Protein AF-W7U0A6-F1 (afdb_monomer)

Secondary structure (DSSP, 8-state):
--PPPPPPPPP--------TTS--------GGGHHHHTSSS-EEEEE-TTTSEEEEEE-TTS-EEEEEE-EEEEEE-TTT--EEEEEE-GGGGTT-S-HHHHHHHHHHHHHHHHHHHS-TTTS-SEEEE---PPP-

Solvent-accessible surface area (backbone atoms only — not comparable to full-atom values): 8881 Å² total; per-residue (Å²): 143,82,85,79,83,85,81,82,79,80,85,83,77,81,87,77,92,70,70,95,85,60,79,83,81,76,83,77,73,59,77,78,52,61,65,57,74,76,43,98,63,49,50,32,39,39,38,60,82,47,36,72,40,66,49,79,45,77,45,94,89,69,49,79,44,75,45,72,43,69,15,33,37,40,37,37,29,78,87,82,69,49,72,49,77,48,77,41,59,51,73,79,56,62,96,59,74,64,58,77,60,47,39,56,54,50,50,53,51,52,52,51,52,52,48,71,73,46,58,80,91,73,41,60,82,41,79,44,70,61,74,79,72,76,88,128

pLDDT: mean 71.98, std 20.9, range [30.91, 93.5]

Structure (mmCIF, N/CA/C/O backbone):
data_AF-W7U0A6-F1
#
_entry.id   AF-W7U0A6-F1
#
loop_
_atom_site.group_PDB
_atom_site.id
_atom_site.type_symbol
_atom_site.label_atom_id
_atom_site.label_alt_id
_atom_site.label_comp_id
_atom_site.label_asym_id
_atom_site.label_entity_id
_atom_site.label_seq_id
_atom_site.pdbx_PDB_ins_code
_atom_site.Cartn_x
_atom_site.Cartn_y
_atom_site.Cartn_z
_atom_site.occupancy
_atom_site.B_iso_or_equiv
_atom_site.auth_seq_id
_atom_site.auth_comp_id
_atom_site.auth_asym_id
_atom_site.auth_atom_id
_atom_site.pdbx_PDB_model_num
ATOM 1 N N . MET A 1 1 ? -3.808 56.056 15.977 1.00 44.00 1 MET A N 1
ATOM 2 C CA . MET A 1 1 ? -4.426 54.734 15.741 1.00 44.00 1 MET A CA 1
ATOM 3 C C . MET A 1 1 ? -3.952 54.213 14.394 1.00 44.00 1 MET A C 1
ATOM 5 O O . MET A 1 1 ? -4.466 54.650 13.380 1.00 44.00 1 MET A O 1
ATOM 9 N N . THR A 1 2 ? -2.962 53.324 14.380 1.00 41.03 2 THR A N 1
ATOM 10 C CA . THR A 1 2 ? -2.555 52.550 13.192 1.00 41.03 2 THR A CA 1
ATOM 11 C C . THR A 1 2 ? -2.035 51.212 13.706 1.00 41.03 2 THR A C 1
ATOM 13 O O . THR A 1 2 ? -0.952 51.142 14.284 1.00 41.03 2 THR A O 1
ATOM 16 N N . ALA A 1 3 ? -2.873 50.179 13.615 1.00 41.34 3 ALA A N 1
ATOM 17 C CA . ALA A 1 3 ? -2.577 48.841 14.112 1.00 41.34 3 ALA A CA 1
ATOM 18 C C . ALA A 1 3 ? -1.566 48.132 13.194 1.00 41.34 3 ALA A C 1
ATOM 20 O O . ALA A 1 3 ? -1.697 48.143 11.972 1.00 41.34 3 ALA A O 1
ATOM 21 N N . LYS A 1 4 ? -0.552 47.532 13.819 1.00 41.88 4 LYS A N 1
ATOM 22 C CA . LYS A 1 4 ? 0.481 46.683 13.216 1.00 41.88 4 LYS A CA 1
ATOM 23 C C . LYS A 1 4 ? -0.150 45.364 12.718 1.00 41.88 4 LYS A C 1
ATOM 25 O O . LYS A 1 4 ? -1.017 44.841 13.419 1.00 41.88 4 LYS A O 1
ATOM 30 N N . PRO A 1 5 ? 0.257 44.806 11.561 1.00 43.72 5 PRO A N 1
ATOM 31 C CA . PRO A 1 5 ? -0.301 43.548 11.063 1.00 43.72 5 PRO A CA 1
ATOM 32 C C . PRO A 1 5 ? 0.104 42.356 11.957 1.00 43.72 5 PRO A C 1
ATOM 34 O O . PRO A 1 5 ? 1.220 42.355 12.489 1.00 43.72 5 PRO A O 1
ATOM 37 N N . PRO A 1 6 ? -0.771 41.348 12.141 1.00 44.66 6 PRO A N 1
ATOM 38 C CA . PRO A 1 6 ? -0.487 40.201 12.993 1.00 44.66 6 PRO A CA 1
ATOM 39 C C . PRO A 1 6 ? 0.496 39.234 12.323 1.00 44.66 6 PRO A C 1
ATOM 41 O O . PRO A 1 6 ? 0.267 38.720 11.230 1.00 44.66 6 PRO A O 1
ATOM 44 N N . THR A 1 7 ? 1.595 38.979 13.027 1.00 44.09 7 THR A N 1
ATOM 45 C CA . THR A 1 7 ? 2.573 37.924 12.760 1.00 44.09 7 THR A CA 1
ATOM 46 C C . THR A 1 7 ? 1.888 36.553 12.824 1.00 44.09 7 THR A C 1
ATOM 48 O O . THR A 1 7 ? 1.377 36.172 13.876 1.00 44.09 7 THR A O 1
ATOM 51 N N . LEU A 1 8 ? 1.870 35.807 11.716 1.00 43.41 8 LEU A N 1
ATOM 52 C CA . LEU A 1 8 ? 1.395 34.420 11.690 1.00 43.41 8 LEU A CA 1
ATOM 53 C C . LEU A 1 8 ? 2.390 33.513 12.431 1.00 43.41 8 LEU A C 1
ATOM 55 O O . LEU A 1 8 ? 3.590 33.524 12.158 1.00 43.41 8 LEU A O 1
ATOM 59 N N . LEU A 1 9 ? 1.864 32.770 13.406 1.00 38.44 9 LEU A N 1
ATOM 60 C CA . LEU A 1 9 ? 2.586 31.873 14.306 1.00 38.44 9 LEU A CA 1
ATOM 61 C C . LEU A 1 9 ? 3.153 30.654 13.563 1.00 38.44 9 LEU A C 1
ATOM 63 O O . LEU A 1 9 ? 2.506 30.069 12.697 1.00 38.44 9 LEU A O 1
ATOM 67 N N . ALA A 1 10 ? 4.381 30.295 13.936 1.00 35.44 10 ALA A N 1
ATOM 68 C CA . ALA A 1 10 ? 5.185 29.228 13.362 1.00 35.44 10 ALA A CA 1
ATOM 69 C C . ALA A 1 10 ? 4.523 27.842 13.473 1.00 35.44 10 ALA A C 1
ATOM 71 O O . ALA A 1 10 ? 3.973 27.480 14.512 1.00 35.44 10 ALA A O 1
ATOM 72 N N . ALA A 1 11 ? 4.645 27.050 12.405 1.00 34.66 11 ALA A N 1
ATOM 73 C CA . ALA A 1 11 ? 4.319 25.632 12.400 1.00 34.66 11 ALA A CA 1
ATOM 74 C C . ALA A 1 11 ? 5.236 24.883 13.382 1.00 34.66 11 ALA A C 1
ATOM 76 O O . ALA A 1 11 ? 6.457 24.875 13.228 1.00 34.66 11 ALA A O 1
ATOM 77 N N . THR A 1 12 ? 4.656 24.254 14.398 1.00 36.50 12 THR A N 1
ATOM 78 C CA . THR A 1 12 ? 5.374 23.401 15.346 1.00 36.50 12 THR A CA 1
ATOM 79 C C . THR A 1 12 ? 5.584 22.016 14.733 1.00 36.50 12 THR A C 1
ATOM 81 O O . THR A 1 12 ? 4.717 21.148 14.788 1.00 36.50 12 THR A O 1
ATOM 84 N N . SER A 1 13 ? 6.751 21.792 14.129 1.00 35.16 13 SER A N 1
ATOM 85 C CA . SER A 1 13 ? 7.220 20.455 13.752 1.00 35.16 13 SER A CA 1
ATOM 86 C C . SER A 1 13 ? 7.837 19.761 14.971 1.00 35.16 13 SER A C 1
ATOM 88 O O . SER A 1 13 ? 8.828 20.246 15.518 1.00 35.16 13 SER A O 1
ATOM 90 N N . LEU A 1 14 ? 7.282 18.623 15.396 1.00 33.47 14 LEU A N 1
ATOM 91 C CA . LEU A 1 14 ? 7.941 17.736 16.364 1.00 33.47 14 LEU A CA 1
ATOM 92 C C . LEU A 1 14 ? 9.140 17.041 15.685 1.00 33.47 14 LEU A C 1
ATOM 94 O O . LEU A 1 14 ? 8.978 16.536 14.572 1.00 33.47 14 LEU A O 1
ATOM 98 N N . PRO A 1 15 ? 10.335 16.991 16.306 1.00 34.62 15 PRO A N 1
ATOM 99 C CA . PRO A 1 15 ? 11.504 16.398 15.674 1.00 34.62 15 PRO A CA 1
ATOM 100 C C . PRO A 1 15 ? 11.472 14.874 15.830 1.00 34.62 15 PRO A C 1
ATOM 102 O O . PRO A 1 15 ? 11.690 14.337 16.915 1.00 34.62 15 PRO A O 1
ATOM 105 N N . PHE A 1 16 ? 11.218 14.166 14.732 1.00 38.84 16 PHE A N 1
ATOM 106 C CA . PHE A 1 16 ? 11.475 12.732 14.633 1.00 38.84 16 PHE A CA 1
ATOM 107 C C . PHE A 1 16 ? 12.936 12.554 14.198 1.00 38.84 16 PHE A C 1
ATOM 109 O O . PHE A 1 16 ? 13.313 12.940 13.091 1.00 38.84 16 PHE A O 1
ATOM 116 N N . PHE A 1 17 ? 13.786 12.040 15.087 1.00 36.44 17 PHE A N 1
ATOM 117 C CA . PHE A 1 17 ? 15.202 11.810 14.793 1.00 36.44 17 PHE A CA 1
ATOM 118 C C . PHE A 1 17 ? 15.328 10.555 13.913 1.00 36.44 17 PHE A C 1
ATOM 120 O O . PHE A 1 17 ? 15.242 9.431 14.403 1.00 36.44 17 PHE A O 1
ATOM 127 N N . LEU A 1 18 ? 15.500 10.744 12.603 1.00 39.78 18 LEU A N 1
ATOM 128 C CA . LEU A 1 18 ? 15.874 9.689 11.655 1.00 39.78 18 LEU A CA 1
ATOM 129 C C . LEU A 1 18 ? 17.339 9.868 11.215 1.00 39.78 18 LEU A C 1
ATOM 131 O O . LEU A 1 18 ? 17.842 10.993 11.202 1.00 39.78 18 LEU A O 1
ATOM 135 N N . PRO A 1 19 ? 18.042 8.772 10.873 1.00 39.25 19 PRO A N 1
ATOM 136 C CA . PRO A 1 19 ? 19.453 8.801 10.502 1.00 39.25 19 PRO A CA 1
ATOM 137 C C . PRO A 1 19 ? 19.718 9.623 9.221 1.00 39.25 19 PRO A C 1
ATOM 139 O O . PRO A 1 19 ? 18.858 9.703 8.341 1.00 39.25 19 PRO A O 1
ATOM 142 N N . PRO A 1 20 ? 20.935 10.186 9.074 1.00 41.66 20 PRO A N 1
ATOM 143 C CA . PRO A 1 20 ? 21.262 11.275 8.140 1.00 41.66 20 PRO A CA 1
ATOM 144 C C . PRO A 1 20 ? 21.296 10.909 6.641 1.00 41.66 20 PRO A C 1
ATOM 146 O O . PRO A 1 20 ? 21.755 11.707 5.830 1.00 41.66 20 PRO A O 1
ATOM 149 N N . SER A 1 21 ? 20.822 9.727 6.242 1.00 44.91 21 SER A N 1
ATOM 150 C CA . SER A 1 21 ? 20.793 9.285 4.838 1.00 44.91 21 SER A CA 1
ATOM 151 C C . SER A 1 21 ? 19.416 9.375 4.172 1.00 44.91 21 SER A C 1
ATOM 153 O O . SER A 1 21 ? 19.310 9.129 2.969 1.00 44.91 21 SER A O 1
ATOM 155 N N . PHE A 1 22 ? 18.366 9.740 4.914 1.00 39.53 22 PHE A N 1
ATOM 156 C CA . PHE A 1 22 ? 17.030 9.959 4.362 1.00 39.53 22 PHE A CA 1
ATOM 157 C C . PHE A 1 22 ? 16.760 11.461 4.181 1.00 39.53 22 PHE A C 1
ATOM 159 O O . PHE A 1 22 ? 16.926 12.216 5.139 1.00 39.53 22 PHE A O 1
ATOM 166 N N . PRO A 1 23 ? 16.321 11.926 2.993 1.00 39.72 23 PRO A N 1
ATOM 167 C CA . PRO A 1 23 ? 15.766 13.271 2.883 1.00 39.72 23 PRO A CA 1
ATOM 168 C C . PRO A 1 23 ? 14.571 13.389 3.846 1.00 39.72 23 PRO A C 1
ATOM 170 O O . PRO A 1 23 ? 13.820 12.416 3.980 1.00 39.72 23 PRO A O 1
ATOM 173 N N . PRO A 1 24 ? 14.385 14.532 4.533 1.00 39.97 24 PRO A N 1
ATOM 174 C CA . PRO A 1 24 ? 13.281 14.691 5.467 1.00 39.97 24 PRO A CA 1
ATOM 175 C C . PRO A 1 24 ? 11.961 14.511 4.713 1.00 39.97 24 PRO A C 1
ATOM 177 O O . PRO A 1 24 ? 11.632 15.281 3.811 1.00 39.97 24 PRO A O 1
ATOM 180 N N . LEU A 1 25 ? 11.211 13.466 5.068 1.00 40.56 25 LEU A N 1
ATOM 181 C CA . LEU A 1 25 ? 9.827 13.309 4.640 1.00 40.56 25 LEU A CA 1
ATOM 182 C C . LEU A 1 25 ? 9.000 14.321 5.438 1.00 40.56 25 LEU A C 1
ATOM 184 O O . LEU A 1 25 ? 8.511 14.030 6.528 1.00 40.56 25 LEU A O 1
ATOM 188 N N . THR A 1 26 ? 8.902 15.550 4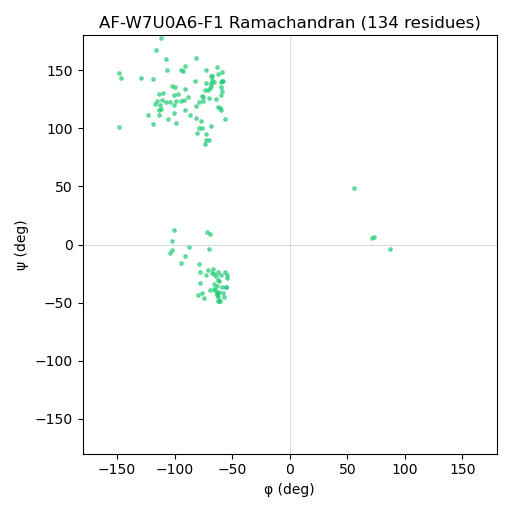.932 1.00 44.06 26 THR A N 1
ATOM 189 C CA . THR A 1 26 ? 8.005 16.555 5.501 1.00 44.06 26 THR A CA 1
ATOM 190 C C . THR A 1 26 ? 6.575 16.161 5.147 1.00 44.06 26 THR A C 1
ATOM 192 O O . THR A 1 26 ? 6.086 16.466 4.061 1.00 44.06 26 THR A O 1
ATOM 195 N N . P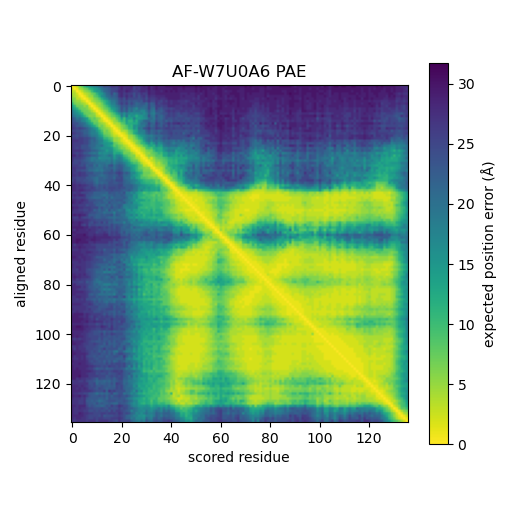HE A 1 27 ? 5.897 15.464 6.058 1.00 46.88 27 PHE A N 1
ATOM 196 C CA . PHE A 1 27 ? 4.465 15.204 5.945 1.00 46.88 27 PHE A CA 1
ATOM 197 C C . PHE A 1 27 ? 3.705 16.517 6.176 1.00 46.88 27 PHE A C 1
ATOM 199 O O . PHE A 1 27 ? 3.387 16.887 7.304 1.00 46.88 27 PHE A O 1
ATOM 206 N N . SER A 1 28 ? 3.458 17.270 5.102 1.00 47.59 28 SER A N 1
ATOM 207 C CA . SER A 1 28 ? 2.551 18.415 5.141 1.00 47.59 28 SER A CA 1
ATOM 208 C C . SER A 1 28 ? 1.120 17.890 5.088 1.00 47.59 28 SER A C 1
ATOM 210 O O . SER A 1 28 ? 0.621 17.512 4.030 1.00 47.59 28 SER A O 1
ATOM 212 N N . PHE A 1 29 ? 0.460 17.825 6.243 1.00 52.59 29 PHE A N 1
ATOM 213 C CA . PHE A 1 29 ? -0.970 17.551 6.274 1.00 52.59 29 PHE A CA 1
ATOM 214 C C . PHE A 1 29 ? -1.725 18.820 5.850 1.00 52.59 29 PHE A C 1
ATOM 216 O O . PHE A 1 29 ? -1.496 19.880 6.441 1.00 52.59 29 PHE A O 1
ATOM 223 N N . PRO A 1 30 ? -2.627 18.759 4.853 1.00 55.12 30 PRO A N 1
ATOM 224 C CA . PRO A 1 30 ? -3.445 19.911 4.504 1.00 55.12 30 PRO A CA 1
ATOM 225 C C . PRO A 1 30 ? -4.280 20.370 5.717 1.00 55.12 30 PRO A C 1
ATOM 227 O O . PRO A 1 30 ? -4.696 19.529 6.520 1.00 55.12 30 PRO A O 1
ATOM 230 N N . PRO A 1 31 ? -4.579 21.679 5.855 1.00 56.34 31 PRO A N 1
ATOM 231 C CA . PRO A 1 31 ? -5.254 22.248 7.029 1.00 56.34 31 PRO A CA 1
ATOM 232 C C . PRO A 1 31 ? -6.592 21.567 7.366 1.00 56.34 31 PRO A C 1
ATOM 234 O O . PRO A 1 31 ? -6.980 21.503 8.529 1.00 56.34 31 PRO A O 1
ATOM 237 N N . PHE A 1 32 ? -7.265 20.979 6.369 1.00 53.88 32 PHE A N 1
ATOM 238 C CA . PHE A 1 32 ? -8.509 20.227 6.548 1.00 53.88 32 PHE A CA 1
ATOM 239 C C . PHE A 1 32 ? -8.345 18.938 7.378 1.00 53.88 32 PHE A C 1
ATOM 241 O O . PHE A 1 32 ? -9.288 18.507 8.035 1.00 53.88 32 PHE A O 1
ATOM 248 N N . ILE A 1 33 ? -7.149 18.340 7.414 1.00 55.97 33 ILE A N 1
ATOM 249 C CA . ILE A 1 33 ? -6.873 17.102 8.163 1.00 55.97 33 ILE A CA 1
ATOM 250 C C . ILE A 1 33 ? -6.702 17.360 9.667 1.00 55.97 33 ILE A C 1
ATOM 252 O O . ILE A 1 33 ? -6.990 16.477 10.474 1.00 55.97 33 ILE A O 1
ATOM 256 N N . PHE A 1 34 ? -6.340 18.578 10.082 1.00 57.75 34 PHE A N 1
ATOM 257 C CA . PHE A 1 34 ? -6.200 18.908 11.507 1.00 57.75 34 PHE A CA 1
ATOM 258 C C . PHE A 1 34 ? -7.511 18.769 12.287 1.00 57.75 34 PHE A C 1
ATOM 260 O O . PHE A 1 34 ? -7.485 18.394 13.456 1.00 57.75 34 PHE A O 1
ATOM 267 N N . HIS A 1 35 ? -8.657 18.993 11.638 1.00 52.81 35 HIS A N 1
ATOM 268 C CA . HIS A 1 35 ? -9.964 18.762 12.255 1.00 52.81 35 HIS A CA 1
ATOM 269 C C . HIS A 1 35 ? -10.213 17.271 12.552 1.00 52.81 35 HIS A C 1
ATOM 271 O O . HIS A 1 35 ? -10.812 16.923 13.566 1.00 52.81 35 HIS A O 1
ATOM 277 N N . PHE A 1 36 ? -9.691 16.383 11.704 1.00 49.53 36 PHE A N 1
ATOM 278 C CA . PHE A 1 36 ? -9.852 14.935 11.823 1.00 49.53 36 PHE A CA 1
ATOM 279 C C . PHE A 1 36 ? -8.942 14.312 12.891 1.00 49.53 36 PHE A C 1
ATOM 281 O O . PHE A 1 36 ? -9.368 13.383 13.580 1.00 49.53 36 PHE A O 1
ATOM 288 N N . LEU A 1 37 ? -7.742 14.869 13.095 1.00 56.47 37 LEU A N 1
ATOM 289 C CA . LEU A 1 37 ? -6.804 14.450 14.150 1.00 56.47 37 LEU A CA 1
ATOM 290 C C . LEU A 1 37 ? -7.360 14.642 15.574 1.00 56.47 37 LEU A C 1
ATOM 292 O O . LEU A 1 37 ? -6.919 13.959 16.493 1.00 56.47 37 LEU A O 1
ATOM 296 N N . GLY A 1 38 ? -8.322 15.554 15.762 1.00 52.44 38 GLY A N 1
ATOM 297 C CA . GLY A 1 38 ? -8.976 15.815 17.052 1.00 52.44 38 GLY A CA 1
ATOM 298 C C . GLY A 1 38 ? -10.195 14.935 17.354 1.00 52.44 38 GLY A C 1
ATOM 299 O O . GLY A 1 38 ? -10.790 15.069 18.421 1.00 52.44 38 GLY A O 1
ATOM 300 N N . SER A 1 39 ? -10.597 14.054 16.432 1.00 56.94 39 SER A N 1
ATOM 301 C CA . SER A 1 39 ? -11.758 13.173 16.605 1.00 56.94 39 SER A CA 1
ATOM 302 C C . SER A 1 39 ? -11.356 11.796 17.156 1.00 56.94 39 SER A C 1
ATOM 304 O O . SER A 1 39 ? -10.279 11.287 16.865 1.00 56.94 39 SER A O 1
ATOM 306 N N . ASN A 1 40 ? -12.238 11.134 17.917 1.00 59.53 40 ASN A N 1
ATOM 307 C CA . ASN A 1 40 ? -12.015 9.773 18.447 1.00 59.53 40 ASN A CA 1
ATOM 308 C C . ASN A 1 40 ? -12.025 8.662 17.371 1.00 59.53 40 ASN A C 1
ATOM 310 O O . ASN A 1 40 ? -12.053 7.474 17.708 1.00 59.53 40 ASN A O 1
ATOM 314 N N . GLN A 1 41 ? -12.047 9.012 16.084 1.00 63.62 41 GLN A N 1
ATOM 315 C CA . GLN A 1 41 ? -12.097 8.051 14.987 1.00 63.62 41 GLN A CA 1
ATOM 316 C C . GLN A 1 41 ? -10.692 7.512 14.682 1.00 63.62 41 GLN A C 1
ATOM 318 O O . GLN A 1 41 ? -9.706 8.242 14.733 1.00 63.62 41 GLN A O 1
ATOM 323 N N . ILE A 1 42 ? -10.585 6.214 14.380 1.00 64.31 42 ILE A N 1
ATOM 324 C CA . ILE A 1 42 ? -9.328 5.619 13.908 1.00 64.31 42 ILE A CA 1
ATOM 325 C C . ILE A 1 42 ? -9.175 6.007 12.437 1.00 64.31 42 ILE A C 1
ATOM 327 O O . ILE A 1 42 ? -9.893 5.487 11.582 1.00 64.31 42 ILE A O 1
ATOM 331 N N . ILE A 1 43 ? -8.268 6.943 12.161 1.00 78.06 43 ILE A N 1
ATOM 332 C CA . ILE A 1 43 ? -7.953 7.411 10.810 1.00 78.06 43 ILE A CA 1
ATOM 333 C C . ILE A 1 43 ? -6.553 6.937 10.473 1.00 78.06 43 ILE A C 1
ATOM 335 O O . ILE A 1 43 ? -5.618 7.216 11.217 1.00 78.06 43 ILE A O 1
ATOM 339 N N . TRP A 1 44 ? -6.396 6.217 9.370 1.00 86.25 44 TRP A N 1
ATOM 340 C CA . TRP A 1 44 ? -5.075 5.822 8.889 1.00 86.25 44 TRP A CA 1
ATOM 341 C C . TRP A 1 44 ? -4.621 6.733 7.767 1.00 86.25 44 TRP A C 1
ATOM 343 O O . TRP A 1 44 ? -5.386 7.008 6.844 1.00 86.25 44 TRP A O 1
ATOM 353 N N . PHE A 1 45 ? -3.364 7.153 7.825 1.00 86.19 45 PHE A N 1
ATOM 354 C CA . PHE A 1 45 ? -2.714 7.867 6.738 1.00 86.19 45 PHE A CA 1
ATOM 355 C C . PHE A 1 45 ? -1.957 6.897 5.862 1.00 86.19 45 PHE A C 1
ATOM 357 O O . PHE A 1 45 ? -1.081 6.193 6.350 1.00 86.19 45 PHE A O 1
ATOM 364 N N . VAL A 1 46 ? -2.280 6.889 4.576 1.00 88.81 46 VAL A N 1
ATOM 365 C CA . VAL A 1 46 ? -1.562 6.117 3.566 1.00 88.81 46 VAL A CA 1
ATOM 366 C C . VAL A 1 46 ? -0.762 7.083 2.704 1.00 88.81 46 VAL A C 1
ATOM 368 O O . VAL A 1 46 ? -1.334 7.992 2.098 1.00 88.81 46 VAL A O 1
ATOM 371 N N . ASP A 1 47 ? 0.549 6.876 2.646 1.00 87.94 47 ASP A N 1
ATOM 372 C CA . ASP A 1 47 ? 1.452 7.567 1.729 1.00 87.94 47 ASP A CA 1
ATOM 373 C C . ASP A 1 47 ? 1.993 6.578 0.686 1.00 87.94 47 ASP A C 1
ATOM 375 O O . ASP A 1 47 ? 2.673 5.595 1.007 1.00 87.94 47 ASP A O 1
ATOM 379 N N . ASP A 1 48 ? 1.648 6.841 -0.576 1.00 87.69 48 ASP A N 1
ATOM 380 C CA . ASP A 1 48 ? 2.019 6.053 -1.748 1.00 87.69 48 ASP A CA 1
ATOM 381 C C . ASP A 1 48 ? 3.162 6.680 -2.568 1.00 87.69 48 ASP A C 1
ATOM 383 O O . ASP A 1 48 ? 3.585 6.112 -3.579 1.00 87.69 48 ASP A O 1
ATOM 387 N N . THR A 1 49 ? 3.728 7.803 -2.108 1.00 87.25 49 THR A N 1
ATOM 388 C CA . THR A 1 49 ? 4.781 8.560 -2.812 1.00 87.25 49 THR A CA 1
ATOM 389 C C . THR A 1 49 ? 5.997 7.696 -3.153 1.00 87.25 49 THR A C 1
ATOM 391 O O . THR A 1 49 ? 6.606 7.831 -4.214 1.00 87.25 49 THR A O 1
ATOM 394 N N . ASN A 1 50 ? 6.353 6.772 -2.261 1.00 88.69 50 ASN A N 1
ATOM 395 C CA . ASN A 1 50 ? 7.554 5.944 -2.371 1.00 88.69 50 ASN A CA 1
ATOM 396 C C . ASN A 1 50 ? 7.284 4.523 -2.889 1.00 88.69 50 ASN A C 1
ATOM 398 O O . ASN A 1 50 ? 8.172 3.670 -2.815 1.00 88.69 50 ASN A O 1
ATOM 402 N N . VAL A 1 51 ? 6.091 4.254 -3.423 1.00 89.81 51 VAL A N 1
ATOM 403 C CA . VAL A 1 51 ? 5.698 2.910 -3.877 1.00 89.81 51 VAL A CA 1
ATOM 404 C C . VAL A 1 51 ? 6.383 2.539 -5.182 1.00 89.81 51 VAL A C 1
ATOM 406 O O . VAL A 1 51 ? 6.933 1.446 -5.299 1.00 89.81 51 VAL A O 1
ATOM 409 N N . TYR A 1 52 ? 6.400 3.452 -6.151 1.00 89.81 52 TYR A N 1
ATOM 410 C CA . TYR A 1 52 ? 7.069 3.243 -7.430 1.00 89.81 52 TYR A CA 1
ATOM 411 C C . TYR A 1 52 ? 8.164 4.282 -7.632 1.00 89.81 52 TYR A C 1
ATOM 413 O O . TYR A 1 52 ? 7.904 5.442 -7.946 1.00 89.81 52 TYR A O 1
ATOM 421 N N . ARG A 1 53 ? 9.410 3.843 -7.448 1.00 87.00 53 ARG A N 1
ATOM 422 C CA . ARG A 1 53 ? 10.609 4.669 -7.597 1.00 87.00 53 ARG A CA 1
ATOM 423 C C . ARG A 1 53 ? 11.488 4.095 -8.697 1.00 87.00 53 ARG A C 1
ATOM 425 O O . ARG A 1 53 ? 11.625 2.879 -8.827 1.00 87.00 53 ARG A O 1
ATOM 432 N N . VAL A 1 54 ? 12.106 4.981 -9.469 1.00 87.06 54 VAL A N 1
ATOM 433 C CA . VAL A 1 54 ? 13.014 4.616 -10.559 1.00 87.06 54 VAL A CA 1
ATOM 434 C C . VAL A 1 54 ? 14.328 5.367 -10.429 1.00 87.06 54 VAL A C 1
ATOM 436 O O . VAL A 1 54 ? 14.347 6.540 -10.060 1.00 87.06 54 VAL A O 1
ATOM 439 N N . THR A 1 55 ? 15.430 4.709 -10.768 1.00 85.62 55 THR A N 1
ATOM 440 C CA . THR A 1 55 ? 16.697 5.374 -11.056 1.00 85.62 55 THR A CA 1
ATOM 441 C C . THR A 1 55 ? 16.772 5.667 -12.546 1.00 85.62 55 THR A C 1
ATOM 443 O O . THR A 1 55 ? 16.452 4.818 -13.381 1.00 85.62 55 THR A O 1
ATOM 446 N N . ILE A 1 56 ? 17.169 6.890 -12.888 1.00 86.94 56 ILE A N 1
ATOM 447 C CA . ILE A 1 56 ? 17.319 7.333 -14.273 1.00 86.94 56 ILE A CA 1
ATOM 448 C C . ILE A 1 56 ? 18.804 7.267 -14.619 1.00 86.94 56 ILE A C 1
ATOM 450 O O . ILE A 1 56 ? 19.620 7.943 -13.999 1.00 86.94 56 ILE A O 1
ATOM 454 N N . HIS A 1 57 ? 19.150 6.468 -15.622 1.00 81.12 57 HIS A N 1
ATOM 455 C CA . HIS A 1 57 ? 20.499 6.369 -16.161 1.00 81.12 57 HIS A CA 1
ATOM 456 C C . HIS A 1 57 ? 20.525 6.934 -17.581 1.00 81.12 57 HIS A C 1
ATOM 458 O O . HIS A 1 57 ? 19.823 6.441 -18.470 1.00 81.12 57 HIS A O 1
ATOM 464 N N . LYS A 1 58 ? 21.347 7.969 -17.793 1.00 81.81 58 LYS A N 1
ATOM 465 C CA . LYS A 1 58 ? 21.627 8.503 -19.129 1.00 81.81 58 LYS A CA 1
ATOM 466 C C . LYS A 1 58 ? 22.635 7.596 -19.824 1.00 81.81 58 LYS A C 1
ATOM 468 O O . LYS A 1 58 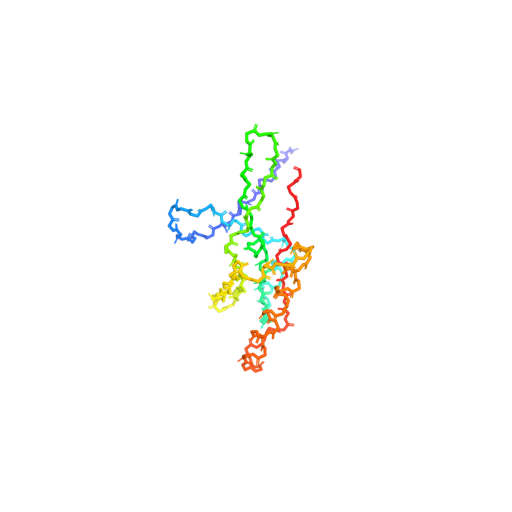? 23.719 7.361 -19.298 1.00 81.81 58 LYS A O 1
ATOM 473 N N . THR A 1 59 ? 22.259 7.072 -20.981 1.00 77.25 59 THR A N 1
ATOM 474 C CA . THR A 1 59 ? 23.167 6.312 -21.848 1.00 77.25 59 THR A CA 1
ATOM 475 C C . THR A 1 59 ? 24.030 7.263 -22.676 1.00 77.25 59 THR A C 1
ATOM 477 O O . THR A 1 59 ? 23.682 8.431 -22.851 1.00 77.25 59 THR A O 1
ATOM 480 N N . PHE A 1 60 ? 25.154 6.760 -23.191 1.00 75.12 60 PHE A N 1
ATOM 481 C CA . PHE A 1 60 ? 26.068 7.532 -24.038 1.00 75.12 60 PHE A CA 1
ATOM 482 C C . PHE A 1 60 ? 25.399 8.018 -25.340 1.00 75.12 60 PHE A C 1
ATOM 484 O O . PHE A 1 60 ? 25.673 9.120 -25.796 1.00 75.12 60 PHE A O 1
ATOM 491 N N . GLU A 1 61 ? 24.437 7.252 -25.863 1.00 82.31 61 GLU A N 1
ATOM 492 C CA . GLU A 1 61 ? 23.597 7.597 -27.023 1.00 82.31 61 GLU A CA 1
ATOM 493 C C . GLU A 1 61 ? 22.574 8.723 -26.757 1.00 82.31 61 GLU A C 1
ATOM 495 O O . GLU A 1 61 ? 21.817 9.099 -27.647 1.00 82.31 61 GLU A O 1
ATOM 500 N N . GLY A 1 62 ? 22.48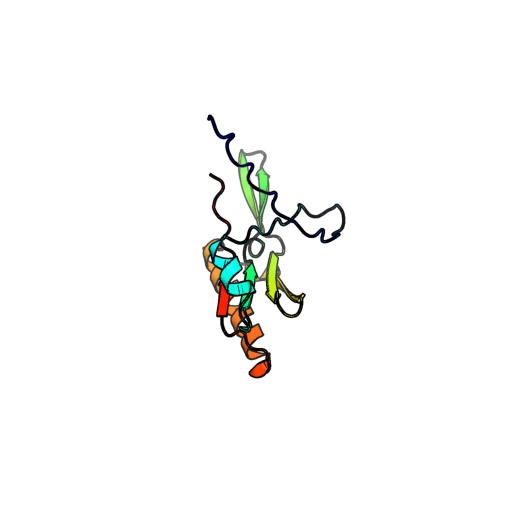2 9.227 -25.522 1.00 82.50 62 GLY A N 1
ATOM 501 C CA . GLY A 1 62 ? 21.510 10.250 -25.125 1.00 82.50 62 GLY A CA 1
ATOM 502 C C . GLY A 1 62 ? 20.147 9.709 -24.678 1.00 82.50 62 GLY A C 1
ATOM 503 O O . GLY A 1 62 ? 19.319 10.476 -24.186 1.00 82.50 62 GLY A O 1
ATOM 504 N N . ASN A 1 63 ? 19.910 8.395 -24.754 1.00 81.62 63 ASN A N 1
ATOM 505 C CA . ASN A 1 63 ? 18.670 7.791 -24.264 1.00 81.62 63 ASN A CA 1
ATOM 506 C C . ASN A 1 63 ? 18.627 7.764 -22.727 1.00 81.62 63 ASN A C 1
ATOM 508 O O . ASN A 1 63 ? 19.615 7.425 -22.065 1.00 81.62 63 ASN A O 1
ATOM 512 N N . LEU A 1 64 ? 17.459 8.069 -22.158 1.00 81.19 64 LEU A N 1
ATOM 513 C CA . LEU A 1 64 ? 17.177 7.938 -20.729 1.00 81.19 64 LEU A CA 1
ATOM 514 C C . LEU A 1 64 ? 16.608 6.544 -20.457 1.00 81.19 64 LEU A C 1
ATOM 516 O O . LEU A 1 64 ? 15.516 6.216 -20.913 1.00 81.19 64 LEU A O 1
ATOM 520 N N . THR A 1 65 ? 17.330 5.728 -19.696 1.00 82.81 65 THR A N 1
ATOM 521 C CA . THR A 1 65 ? 16.844 4.417 -19.248 1.00 82.81 65 THR A CA 1
ATOM 522 C C . THR A 1 65 ? 16.407 4.504 -17.794 1.00 82.81 65 THR A C 1
ATOM 524 O O . THR A 1 65 ? 17.084 5.121 -16.973 1.00 82.81 65 THR A O 1
ATOM 527 N N . THR A 1 66 ? 15.266 3.907 -17.461 1.00 84.44 66 THR A N 1
ATOM 528 C CA . THR A 1 66 ? 14.744 3.874 -16.092 1.00 84.44 66 THR A CA 1
ATOM 529 C C . THR A 1 66 ? 14.841 2.459 -15.539 1.00 84.44 66 THR A C 1
ATOM 531 O O . THR A 1 66 ? 14.436 1.497 -16.190 1.00 84.44 66 THR A O 1
ATOM 534 N N . LYS A 1 67 ? 15.400 2.310 -14.336 1.00 85.06 67 LYS A 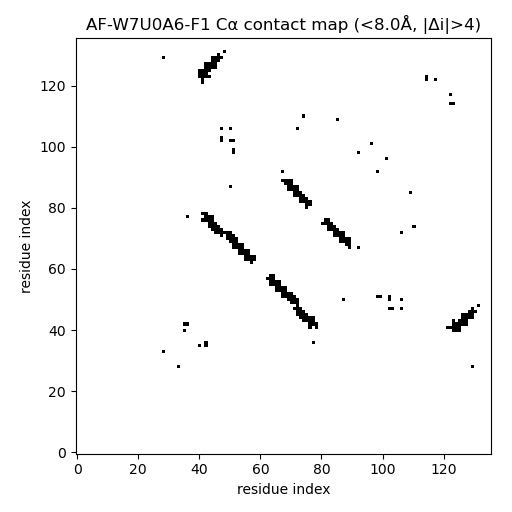N 1
ATOM 535 C CA . LYS A 1 67 ? 15.437 1.033 -13.613 1.00 85.06 67 LYS A CA 1
ATOM 536 C C . LYS A 1 67 ? 14.612 1.165 -12.335 1.00 85.06 67 LYS A C 1
ATOM 538 O O . LYS A 1 67 ? 14.878 2.077 -11.555 1.00 85.06 67 LYS A O 1
ATOM 543 N N . PRO A 1 68 ? 13.596 0.319 -12.107 1.00 86.12 68 PRO A N 1
ATOM 544 C CA . PRO A 1 68 ? 12.835 0.371 -10.868 1.00 86.12 68 PRO A CA 1
ATOM 545 C C . PRO A 1 68 ? 13.712 -0.052 -9.685 1.00 86.12 68 PRO A C 1
ATOM 547 O O . PRO A 1 68 ? 14.557 -0.938 -9.812 1.00 86.12 68 PRO A O 1
ATOM 550 N N . ILE A 1 69 ? 13.481 0.568 -8.532 1.00 91.12 69 ILE A N 1
ATOM 551 C CA . ILE A 1 69 ? 14.071 0.177 -7.246 1.00 91.12 69 ILE A CA 1
ATOM 552 C C . ILE A 1 69 ? 12.966 -0.279 -6.291 1.00 91.12 69 ILE A C 1
ATOM 554 O O . ILE A 1 69 ? 11.780 -0.080 -6.564 1.00 91.12 69 ILE A O 1
ATOM 558 N N . ASN A 1 70 ? 13.344 -0.908 -5.177 1.00 93.19 70 ASN A N 1
ATOM 559 C CA . ASN A 1 70 ? 12.374 -1.288 -4.153 1.00 93.19 70 ASN A CA 1
ATOM 560 C C . ASN A 1 70 ? 11.664 -0.039 -3.615 1.00 93.19 70 ASN A C 1
ATOM 562 O O . ASN A 1 70 ? 12.297 0.985 -3.343 1.00 93.19 70 ASN A O 1
ATOM 566 N N . GLY A 1 71 ? 10.348 -0.150 -3.477 1.00 92.81 71 GLY A N 1
ATOM 567 C CA . GLY A 1 71 ? 9.494 0.881 -2.910 1.00 92.81 71 GLY A CA 1
ATOM 568 C C . GLY A 1 71 ? 8.917 0.453 -1.570 1.00 92.81 71 GLY A C 1
ATOM 569 O O . GLY A 1 71 ? 9.133 -0.671 -1.106 1.00 92.81 71 GLY A O 1
ATOM 570 N N . ALA A 1 72 ? 8.158 1.349 -0.953 1.00 92.44 72 ALA A N 1
ATOM 571 C C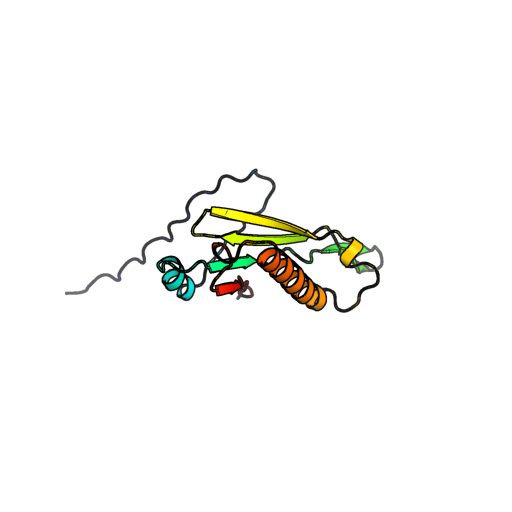A . ALA A 1 72 ? 7.395 1.028 0.241 1.00 92.44 72 ALA A CA 1
ATOM 572 C C . ALA A 1 72 ? 6.097 1.8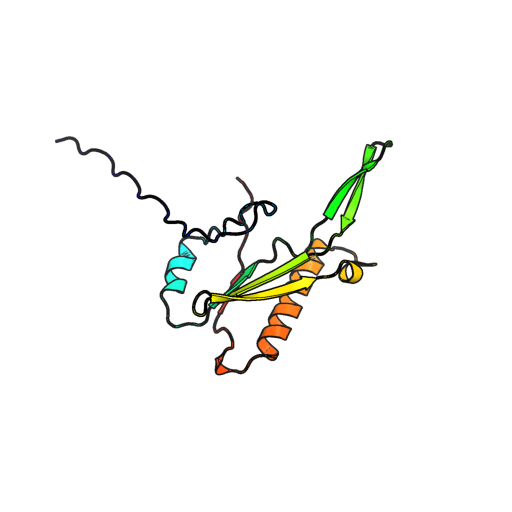34 0.316 1.00 92.44 72 ALA A C 1
ATOM 574 O O . ALA A 1 72 ? 6.048 2.982 -0.127 1.00 92.44 72 ALA A O 1
ATOM 575 N N . ILE A 1 73 ? 5.071 1.216 0.897 1.00 92.38 73 ILE A N 1
ATOM 576 C CA . ILE A 1 73 ? 3.827 1.870 1.308 1.00 92.38 73 ILE A CA 1
ATOM 577 C C . ILE A 1 73 ? 3.958 2.195 2.792 1.00 92.38 73 ILE A C 1
ATOM 579 O O . ILE A 1 73 ? 4.285 1.310 3.591 1.00 92.38 73 ILE A O 1
ATOM 583 N N . PHE A 1 74 ? 3.672 3.442 3.150 1.00 91.69 74 PHE A N 1
ATOM 584 C CA . PHE A 1 74 ? 3.657 3.896 4.534 1.00 91.69 74 PHE A CA 1
ATOM 585 C C . PHE A 1 74 ? 2.212 4.029 4.999 1.00 91.69 74 PHE A C 1
ATOM 587 O O . PHE A 1 74 ? 1.432 4.757 4.387 1.00 91.69 74 PHE A O 1
ATOM 594 N N . ILE A 1 75 ? 1.855 3.324 6.072 1.00 90.69 75 ILE A N 1
ATOM 595 C CA . ILE A 1 75 ? 0.530 3.410 6.687 1.00 90.69 75 ILE A CA 1
ATOM 596 C C . ILE A 1 75 ? 0.716 3.797 8.147 1.00 90.69 75 ILE A C 1
ATOM 598 O O . ILE A 1 75 ? 1.253 3.024 8.937 1.00 90.69 75 ILE A O 1
ATOM 602 N N . PHE A 1 76 ? 0.294 5.002 8.504 1.00 87.50 76 PHE A N 1
ATOM 603 C CA . PHE A 1 76 ? 0.501 5.569 9.828 1.00 87.50 76 PHE A CA 1
ATOM 604 C C . PHE A 1 76 ? -0.822 5.751 10.566 1.00 87.50 76 PHE A C 1
ATOM 606 O O . PHE A 1 76 ? -1.761 6.359 10.049 1.00 87.50 76 PHE A O 1
ATOM 613 N N . ASN A 1 77 ? -0.877 5.249 11.797 1.00 86.62 77 ASN A N 1
ATOM 614 C CA . ASN A 1 77 ? -1.966 5.498 12.726 1.00 86.62 77 ASN A CA 1
ATOM 615 C C . ASN A 1 77 ? -1.541 6.608 13.710 1.00 86.62 77 ASN A C 1
ATOM 617 O O . ASN A 1 77 ? -0.785 6.336 14.645 1.00 86.62 77 ASN A O 1
ATOM 621 N N . PRO A 1 78 ? -2.037 7.849 13.554 1.00 79.06 78 PRO A N 1
ATOM 622 C CA . PRO A 1 78 ? -1.659 8.989 14.387 1.00 79.06 78 PRO A CA 1
ATOM 623 C C . PRO A 1 78 ? -2.121 8.848 15.841 1.00 79.06 78 PRO A C 1
ATOM 625 O O . PRO A 1 78 ? -1.562 9.497 16.718 1.00 79.06 78 PRO A O 1
ATOM 628 N N . ARG A 1 79 ? -3.132 8.010 16.110 1.00 77.12 79 ARG A N 1
ATOM 629 C CA . ARG A 1 79 ? -3.690 7.825 17.452 1.00 77.12 79 ARG A CA 1
ATOM 630 C C . ARG A 1 79 ? -2.831 6.895 18.301 1.00 77.12 79 ARG A C 1
ATOM 632 O O . ARG A 1 79 ? -2.627 7.167 19.478 1.00 77.12 79 ARG A O 1
ATOM 639 N N . SER A 1 80 ? -2.365 5.790 17.720 1.00 81.50 80 SER A N 1
ATOM 640 C CA . SER A 1 80 ? -1.511 4.819 18.419 1.00 81.50 80 SER A CA 1
ATOM 641 C C . SER A 1 80 ? -0.017 5.053 18.192 1.00 81.50 80 SER A C 1
ATOM 643 O O . SER A 1 80 ? 0.799 4.486 18.911 1.00 81.50 80 SER A O 1
ATOM 645 N N . GLY A 1 81 ? 0.355 5.844 17.182 1.00 83.12 81 GLY A N 1
ATOM 646 C CA . GLY A 1 81 ? 1.735 5.977 16.715 1.00 83.12 81 GLY A CA 1
ATOM 647 C C . GLY A 1 81 ? 2.245 4.755 15.942 1.00 83.12 81 GLY A C 1
ATOM 648 O O . GLY A 1 81 ? 3.425 4.700 15.606 1.00 83.12 81 GLY A O 1
ATOM 649 N N . GLN A 1 82 ? 1.389 3.767 15.658 1.00 87.38 82 GLN A N 1
ATOM 650 C CA . GLN A 1 82 ? 1.783 2.579 14.903 1.00 87.38 82 GLN A CA 1
ATOM 651 C C . GLN A 1 82 ? 2.060 2.934 13.442 1.00 87.38 82 GLN A C 1
ATOM 653 O O . GLN A 1 82 ? 1.271 3.617 12.785 1.00 87.38 82 GLN A O 1
ATOM 658 N N . LEU A 1 83 ? 3.172 2.415 12.930 1.00 89.44 83 LEU A N 1
ATOM 659 C CA . LEU A 1 83 ? 3.564 2.522 11.534 1.00 89.44 83 LEU A CA 1
ATOM 660 C C . LEU A 1 83 ? 3.608 1.123 10.924 1.00 89.44 83 LEU A C 1
ATOM 662 O O . LEU A 1 83 ? 4.386 0.277 11.364 1.00 89.44 83 LEU A O 1
ATOM 666 N N . PHE A 1 84 ? 2.818 0.900 9.880 1.00 90.94 84 PHE A N 1
ATOM 667 C CA . PHE A 1 84 ? 2.934 -0.279 9.034 1.00 90.94 84 PHE A CA 1
ATOM 668 C C . PHE A 1 84 ? 3.717 0.093 7.780 1.00 90.94 84 PHE A C 1
ATOM 670 O O . PHE A 1 84 ? 3.353 1.011 7.042 1.00 90.94 84 PHE A O 1
ATOM 677 N N . LEU A 1 85 ? 4.807 -0.635 7.549 1.00 92.56 85 LEU A N 1
ATOM 678 C CA . LEU A 1 85 ? 5.662 -0.466 6.385 1.00 92.56 85 LEU A CA 1
ATOM 679 C C . LEU A 1 85 ? 5.565 -1.711 5.510 1.00 92.56 85 LEU A C 1
ATOM 681 O O . LEU A 1 85 ? 6.054 -2.778 5.885 1.00 92.56 85 LEU A O 1
ATOM 685 N N . LYS A 1 86 ? 4.962 -1.577 4.328 1.00 93.31 86 LYS A N 1
ATOM 686 C CA . LYS A 1 86 ? 4.929 -2.664 3.345 1.00 93.31 86 LYS A CA 1
ATOM 687 C C . LYS A 1 86 ? 5.990 -2.423 2.283 1.00 93.31 86 LYS A C 1
ATOM 689 O O . LYS A 1 86 ? 5.877 -1.488 1.498 1.00 93.31 86 LYS A O 1
ATOM 694 N N . ILE A 1 87 ? 7.001 -3.287 2.241 1.00 92.88 87 ILE A N 1
ATOM 695 C CA . ILE A 1 87 ? 8.039 -3.250 1.205 1.00 92.88 87 ILE A CA 1
ATOM 696 C C . ILE A 1 87 ? 7.472 -3.829 -0.095 1.00 92.88 87 ILE A C 1
ATOM 698 O O . ILE A 1 87 ? 6.956 -4.948 -0.111 1.00 92.88 87 ILE A O 1
ATOM 702 N N . ILE A 1 88 ? 7.609 -3.077 -1.187 1.00 93.25 88 ILE A N 1
ATOM 703 C CA . ILE A 1 88 ? 7.246 -3.498 -2.540 1.00 93.25 88 ILE A CA 1
ATOM 704 C C . ILE A 1 88 ? 8.528 -3.795 -3.311 1.00 93.25 88 ILE A C 1
ATOM 706 O O . ILE A 1 88 ? 9.298 -2.898 -3.663 1.00 93.25 88 ILE A O 1
ATOM 710 N N . HIS A 1 89 ? 8.768 -5.081 -3.549 1.00 93.50 89 HIS A N 1
ATOM 711 C CA . HIS A 1 89 ? 9.948 -5.540 -4.267 1.00 93.50 89 HIS A CA 1
ATOM 712 C C . HIS A 1 89 ? 9.850 -5.236 -5.770 1.00 93.50 89 HIS A C 1
ATOM 714 O O . HIS A 1 89 ? 8.763 -5.254 -6.352 1.00 93.50 89 HIS A O 1
ATOM 720 N N . THR A 1 90 ? 10.995 -5.019 -6.424 1.00 92.50 90 THR A N 1
ATOM 721 C CA . THR A 1 90 ? 11.063 -4.728 -7.870 1.00 92.50 90 THR A CA 1
ATOM 722 C C . THR A 1 90 ? 10.416 -5.794 -8.756 1.00 92.50 90 THR A C 1
ATOM 724 O O . THR A 1 90 ? 9.966 -5.479 -9.857 1.00 92.50 90 THR A O 1
ATOM 727 N N . SER A 1 91 ? 10.305 -7.037 -8.274 1.00 90.88 91 SER A N 1
ATOM 728 C CA . SER A 1 91 ? 9.637 -8.137 -8.983 1.00 90.88 91 SER A CA 1
ATOM 729 C C . SER A 1 91 ? 8.165 -7.861 -9.291 1.00 90.88 91 SER A C 1
ATOM 731 O O . SER A 1 91 ? 7.654 -8.385 -10.275 1.00 90.88 91 SER A O 1
ATOM 733 N N . VAL A 1 92 ? 7.490 -7.011 -8.509 1.00 91.62 92 VAL A N 1
ATOM 734 C CA . VAL A 1 92 ? 6.089 -6.619 -8.755 1.00 91.62 92 VAL A CA 1
ATOM 735 C C . VAL A 1 92 ? 5.939 -5.850 -10.073 1.00 91.62 92 VAL A C 1
ATOM 737 O O . VAL A 1 92 ? 4.890 -5.900 -10.711 1.00 91.62 92 VAL A O 1
ATOM 740 N N . TRP A 1 93 ? 6.998 -5.167 -10.511 1.00 89.81 93 TRP A N 1
ATOM 741 C CA . TRP A 1 93 ? 7.004 -4.349 -11.725 1.00 89.81 93 TRP A CA 1
ATOM 742 C C . TRP A 1 93 ? 7.438 -5.126 -12.975 1.00 89.81 93 TRP A C 1
ATOM 744 O O . TRP A 1 93 ? 7.318 -4.615 -14.089 1.00 89.81 93 TRP A O 1
ATOM 754 N N . ALA A 1 94 ? 7.949 -6.350 -12.817 1.00 88.00 94 ALA A N 1
ATOM 755 C CA . ALA A 1 94 ? 8.498 -7.133 -13.916 1.00 88.00 94 ALA A CA 1
ATOM 756 C C . ALA A 1 94 ? 7.415 -7.486 -14.952 1.00 88.00 94 ALA A C 1
ATOM 758 O O . ALA A 1 94 ? 6.371 -8.044 -14.622 1.00 88.00 94 ALA A O 1
ATOM 759 N N . GLY A 1 95 ? 7.664 -7.145 -16.220 1.00 87.88 95 GLY A N 1
ATOM 760 C CA . GLY A 1 95 ? 6.747 -7.433 -17.331 1.00 87.88 95 GLY A CA 1
ATOM 761 C C . GLY A 1 95 ? 5.457 -6.601 -17.350 1.00 87.88 95 GLY A C 1
ATOM 762 O O . GLY A 1 95 ? 4.597 -6.838 -18.196 1.00 87.88 95 GLY A O 1
ATOM 763 N N . GLN A 1 96 ? 5.311 -5.622 -16.453 1.00 88.75 96 GLN A N 1
ATOM 764 C CA . GLN A 1 96 ? 4.098 -4.816 -16.339 1.00 88.75 96 GLN A CA 1
ATOM 765 C C . GLN A 1 96 ? 4.173 -3.531 -17.173 1.00 88.75 96 GLN A C 1
ATOM 767 O O . GLN A 1 96 ? 5.232 -2.931 -17.360 1.00 88.75 96 GLN A O 1
ATOM 772 N N . LYS A 1 97 ? 3.015 -3.076 -17.660 1.00 86.81 97 LYS A N 1
ATOM 773 C CA . LYS A 1 97 ? 2.850 -1.783 -18.344 1.00 86.81 97 LYS A CA 1
ATOM 774 C C . LYS A 1 97 ? 2.093 -0.815 -17.435 1.00 86.81 97 LYS A C 1
ATOM 776 O O . LYS A 1 97 ? 1.383 -1.238 -16.532 1.00 86.81 97 LYS A O 1
ATOM 781 N N . ARG A 1 98 ? 2.207 0.493 -17.701 1.00 86.25 98 ARG A N 1
ATOM 782 C CA . ARG A 1 98 ? 1.506 1.556 -16.944 1.00 86.25 98 ARG A CA 1
ATOM 783 C C . ARG A 1 98 ? 1.800 1.509 -15.435 1.00 86.25 98 ARG A C 1
ATOM 785 O O . ARG A 1 98 ? 0.899 1.592 -14.604 1.00 86.25 98 ARG A O 1
ATOM 792 N N . LEU A 1 99 ? 3.084 1.407 -15.095 1.00 87.00 99 LEU A N 1
ATOM 793 C CA . LEU A 1 99 ? 3.581 1.183 -13.732 1.00 87.00 99 LEU A CA 1
ATOM 794 C C . LEU A 1 99 ? 3.088 2.226 -12.715 1.00 87.00 99 LEU A C 1
ATOM 796 O O . LEU A 1 99 ? 2.732 1.864 -11.602 1.00 87.00 99 LEU A O 1
ATOM 800 N N . SER A 1 100 ? 2.956 3.495 -13.109 1.00 83.38 100 SER A N 1
ATOM 801 C CA . SER A 1 100 ? 2.409 4.549 -12.241 1.00 83.38 100 SER A CA 1
ATOM 802 C C . SER A 1 100 ? 0.950 4.307 -11.839 1.00 83.38 100 SER A C 1
ATOM 804 O O . SER A 1 100 ? 0.557 4.612 -10.718 1.00 83.38 100 SER A O 1
ATOM 806 N N . GLN A 1 101 ? 0.132 3.750 -12.739 1.00 85.25 101 GLN A N 1
ATOM 807 C CA . GLN A 1 101 ? -1.247 3.380 -12.420 1.00 85.25 101 GLN A CA 1
ATOM 808 C C . GLN A 1 101 ? -1.276 2.097 -11.587 1.00 85.25 101 GLN A C 1
ATOM 810 O O . GLN A 1 101 ? -2.019 2.016 -10.611 1.00 85.25 101 GLN A O 1
ATOM 815 N N . LEU A 1 102 ? -0.440 1.117 -11.944 1.00 88.88 102 LEU A N 1
ATOM 816 C CA . LEU A 1 102 ? -0.297 -0.129 -11.195 1.00 88.88 102 LEU A CA 1
ATOM 817 C C . LEU A 1 102 ? 0.127 0.121 -9.742 1.00 88.88 102 LEU A C 1
ATOM 819 O O . LEU A 1 102 ? -0.367 -0.559 -8.852 1.00 88.88 102 LEU A O 1
ATOM 823 N N . ALA A 1 103 ? 0.977 1.119 -9.492 1.00 88.31 103 ALA A N 1
ATOM 824 C CA . ALA A 1 103 ? 1.401 1.503 -8.150 1.00 88.31 103 ALA A CA 1
ATOM 825 C C . ALA A 1 103 ? 0.214 1.859 -7.246 1.00 88.31 103 ALA A C 1
ATOM 827 O O . ALA A 1 103 ? 0.116 1.332 -6.145 1.00 88.31 103 ALA A O 1
ATOM 828 N N . LYS A 1 104 ? -0.743 2.653 -7.744 1.00 88.19 104 LYS A N 1
ATOM 829 C CA . LYS A 1 104 ? -1.954 3.018 -6.989 1.00 88.19 104 LYS A CA 1
ATOM 830 C C . LYS A 1 104 ? -2.822 1.803 -6.669 1.00 88.19 104 LYS A C 1
ATOM 832 O O . LYS A 1 104 ? -3.287 1.654 -5.542 1.00 88.19 104 LYS A O 1
ATOM 837 N N . TRP A 1 105 ? -3.009 0.915 -7.647 1.00 90.56 105 TRP A N 1
ATOM 838 C CA . TRP A 1 105 ? -3.755 -0.330 -7.448 1.00 90.56 105 TRP A CA 1
ATOM 839 C C . TRP A 1 105 ? -3.075 -1.248 -6.435 1.00 90.56 105 TRP A C 1
ATOM 841 O O . TRP A 1 105 ? -3.748 -1.793 -5.566 1.00 90.56 105 TRP A O 1
ATOM 851 N N . LYS A 1 106 ? -1.745 -1.369 -6.505 1.00 90.81 106 LYS A N 1
ATOM 852 C CA . LYS A 1 106 ? -0.963 -2.161 -5.554 1.00 90.81 106 LYS A CA 1
ATOM 853 C C . LYS A 1 106 ? -1.030 -1.594 -4.145 1.00 90.81 106 LYS A C 1
ATOM 855 O O . LYS A 1 106 ? -1.194 -2.364 -3.206 1.00 90.81 106 LYS A O 1
ATOM 860 N N . THR A 1 107 ? -1.003 -0.273 -3.992 1.00 90.75 107 THR A N 1
ATOM 861 C CA . THR A 1 107 ? -1.230 0.356 -2.689 1.00 90.75 107 THR A CA 1
ATOM 862 C C . THR A 1 107 ? -2.607 0.014 -2.134 1.00 90.75 107 THR A C 1
ATOM 864 O O . THR A 1 107 ? -2.710 -0.422 -0.992 1.00 90.75 107 THR A O 1
ATOM 867 N N . ALA A 1 108 ? -3.663 0.151 -2.939 1.00 89.12 108 ALA A N 1
ATOM 868 C CA . ALA A 1 108 ? -5.021 -0.172 -2.506 1.00 89.12 108 ALA A CA 1
ATOM 869 C C . ALA A 1 108 ? -5.179 -1.655 -2.118 1.00 89.12 108 ALA A C 1
ATOM 871 O O . ALA A 1 108 ? -5.827 -1.964 -1.120 1.00 89.12 108 ALA A O 1
ATOM 872 N N . GLU A 1 109 ? -4.568 -2.564 -2.881 1.00 91.12 109 GLU A N 1
ATOM 873 C CA . GLU A 1 109 ? -4.584 -4.006 -2.619 1.00 91.12 109 GLU A CA 1
ATOM 874 C C . GLU A 1 109 ? -3.924 -4.345 -1.276 1.00 91.12 109 GLU A C 1
ATOM 876 O O . GLU A 1 109 ? -4.519 -5.039 -0.452 1.00 91.12 109 GLU A O 1
ATOM 881 N N . GLU A 1 110 ? -2.731 -3.807 -1.028 1.00 92.56 110 GLU A N 1
ATOM 882 C CA . GLU A 1 110 ? -1.966 -4.050 0.198 1.00 92.56 110 GLU A CA 1
ATOM 883 C C . GLU A 1 110 ? -2.619 -3.407 1.428 1.00 92.56 110 GLU A C 1
ATOM 885 O O . GLU A 1 110 ? -2.692 -4.031 2.486 1.00 92.56 110 GLU A O 1
ATOM 890 N N . VAL A 1 111 ? -3.172 -2.196 1.293 1.00 90.62 111 VAL A N 1
ATOM 891 C CA . VAL A 1 111 ? -3.945 -1.545 2.364 1.00 90.62 111 VAL A CA 1
ATOM 892 C C . VAL A 1 111 ? -5.193 -2.366 2.698 1.00 90.62 111 VAL A C 1
ATOM 894 O O . VAL A 1 111 ? -5.472 -2.613 3.870 1.00 90.62 111 VAL A O 1
ATOM 897 N N . ALA A 1 112 ? -5.928 -2.845 1.691 1.00 90.12 112 ALA A N 1
ATOM 898 C CA . ALA A 1 112 ? -7.108 -3.676 1.912 1.00 90.12 112 ALA A CA 1
ATOM 899 C C . ALA A 1 112 ? -6.753 -5.030 2.546 1.00 90.12 112 ALA A C 1
ATOM 901 O O . ALA A 1 112 ? -7.491 -5.521 3.400 1.00 90.12 112 ALA A O 1
ATOM 902 N N . ALA A 1 113 ? -5.634 -5.640 2.150 1.00 91.62 113 ALA A N 1
ATOM 903 C CA . ALA A 1 113 ? -5.132 -6.863 2.769 1.00 91.62 113 ALA A CA 1
ATOM 904 C C . ALA A 1 113 ? -4.767 -6.642 4.245 1.00 91.62 113 ALA A C 1
ATOM 906 O O . ALA A 1 113 ? -5.153 -7.449 5.090 1.00 91.62 113 ALA A O 1
ATOM 907 N N . LEU A 1 114 ? -4.110 -5.522 4.568 1.00 91.06 114 LEU A N 1
ATOM 908 C CA . LEU A 1 114 ? -3.786 -5.160 5.946 1.00 91.06 114 LEU A CA 1
ATOM 909 C C . LEU A 1 114 ? -5.051 -4.977 6.794 1.00 91.06 114 LEU A C 1
ATOM 911 O O . LEU A 1 114 ? -5.159 -5.586 7.853 1.00 91.06 114 LEU A O 1
ATOM 915 N N . ILE A 1 115 ? -6.038 -4.212 6.317 1.00 89.62 115 ILE A N 1
ATOM 916 C CA . ILE A 1 115 ? -7.301 -3.990 7.046 1.00 89.62 115 ILE A CA 1
ATOM 917 C C . ILE A 1 115 ? -8.010 -5.319 7.337 1.00 89.62 115 ILE A C 1
ATOM 919 O O . ILE A 1 115 ? -8.488 -5.533 8.447 1.00 89.62 115 ILE A O 1
ATOM 923 N N . ARG A 1 116 ? -8.036 -6.240 6.364 1.00 89.56 116 ARG A N 1
ATOM 924 C CA . ARG A 1 116 ? -8.639 -7.574 6.535 1.00 89.56 116 ARG A CA 1
ATOM 925 C C . ARG A 1 116 ? -7.882 -8.468 7.514 1.00 89.56 116 ARG A C 1
ATOM 927 O O . ARG A 1 116 ? -8.483 -9.390 8.053 1.00 89.56 116 ARG A O 1
ATOM 934 N N . SER A 1 117 ? -6.588 -8.230 7.711 1.00 90.12 117 SER A N 1
ATOM 935 C CA . SER A 1 117 ? -5.774 -8.992 8.664 1.00 90.12 117 SER A CA 1
ATOM 936 C C . SER A 1 117 ? -5.961 -8.550 10.119 1.00 90.12 117 SER A C 1
ATOM 938 O O . SER A 1 117 ? -5.599 -9.298 11.024 1.00 90.12 117 SER A O 1
ATOM 940 N N . L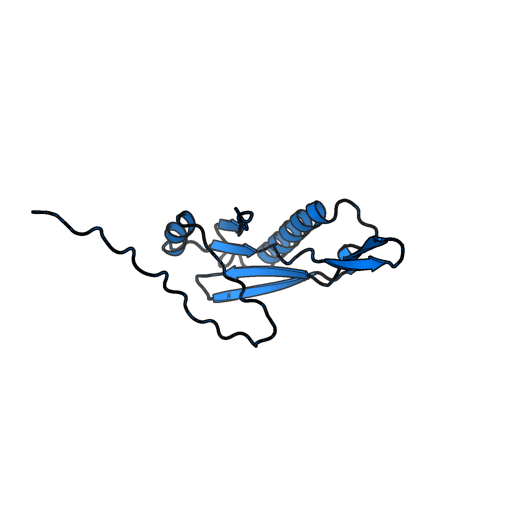EU A 1 118 ? -6.532 -7.362 10.353 1.00 87.25 118 LEU A N 1
ATOM 941 C CA . LEU A 1 118 ? -6.772 -6.831 11.693 1.00 87.25 118 LEU A CA 1
ATOM 942 C C . LEU A 1 118 ? -8.152 -7.201 12.239 1.00 87.25 118 LEU A C 1
ATOM 944 O O . LEU A 1 118 ? -9.130 -7.354 11.499 1.00 87.25 118 LEU A O 1
ATOM 948 N N . HIS A 1 119 ? -8.245 -7.252 13.570 1.00 85.94 119 HIS A N 1
ATOM 949 C CA . HIS A 1 119 ? -9.523 -7.367 14.265 1.00 85.94 119 HIS A CA 1
ATOM 950 C C . HIS A 1 119 ? -10.415 -6.151 13.984 1.00 85.94 119 HIS A C 1
ATOM 952 O O . HIS A 1 119 ? -9.935 -5.026 13.869 1.00 85.94 119 HIS A O 1
ATOM 958 N N . VAL A 1 120 ? -11.736 -6.361 13.935 1.00 83.69 120 VAL A N 1
ATOM 959 C CA . VAL A 1 120 ? -12.732 -5.314 13.617 1.00 83.69 120 VAL A CA 1
ATOM 960 C C . VAL A 1 120 ? -12.626 -4.067 14.507 1.00 83.69 120 VAL A C 1
ATOM 962 O O . VAL A 1 120 ? -12.919 -2.965 14.064 1.00 83.69 120 VAL A O 1
ATOM 965 N N . THR A 1 121 ? -12.155 -4.221 15.746 1.00 82.56 121 THR A N 1
ATOM 966 C CA . THR A 1 121 ? -11.940 -3.125 16.704 1.00 82.56 121 THR A CA 1
ATOM 967 C C . THR A 1 121 ? -10.769 -2.210 16.347 1.00 82.56 121 THR A C 1
ATOM 969 O O . THR A 1 121 ? -10.713 -1.080 16.824 1.00 82.56 121 THR A O 1
ATOM 972 N N . GLU A 1 122 ? -9.827 -2.692 15.540 1.00 81.56 122 GLU A N 1
ATOM 973 C CA . GLU A 1 122 ? -8.613 -1.974 15.131 1.00 81.56 122 GLU A CA 1
ATOM 974 C C . GLU A 1 122 ? -8.704 -1.443 13.697 1.00 81.56 122 GLU A C 1
ATOM 976 O O . GLU A 1 122 ? -7.823 -0.706 13.247 1.00 81.56 122 GLU A O 1
ATOM 981 N N . GLN A 1 123 ? -9.764 -1.812 12.971 1.00 84.31 123 GLN A N 1
ATOM 982 C CA . GLN A 1 123 ? -9.968 -1.362 11.604 1.00 84.31 123 GLN A CA 1
ATOM 983 C C . GLN A 1 123 ? -10.210 0.155 11.568 1.00 84.31 123 GLN A C 1
ATOM 985 O O . GLN A 1 123 ? -10.906 0.702 12.430 1.00 84.31 123 GLN A O 1
ATOM 990 N N . PRO A 1 124 ? -9.632 0.861 10.582 1.00 83.44 124 PRO A N 1
ATOM 991 C CA . PRO A 1 124 ? -9.840 2.290 10.449 1.00 83.44 124 PRO A CA 1
ATOM 992 C C . PRO A 1 124 ? -11.286 2.580 10.043 1.00 83.44 124 PRO A C 1
ATOM 994 O O . PRO A 1 124 ? -11.816 1.974 9.114 1.00 83.44 124 PRO A O 1
ATOM 997 N N . ASN A 1 125 ? -11.896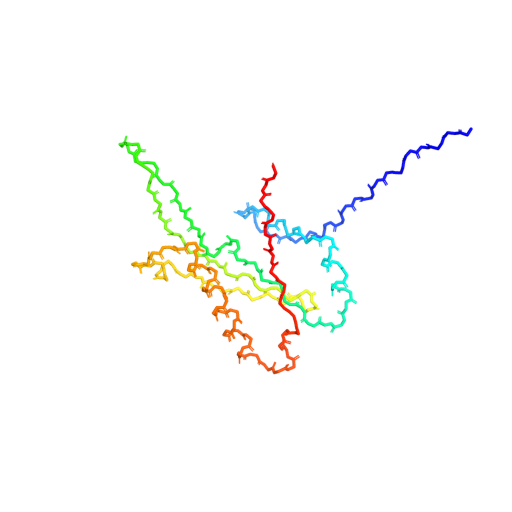 3.576 10.683 1.00 83.38 125 ASN A N 1
ATOM 998 C CA . ASN A 1 125 ? -13.190 4.111 10.248 1.00 83.38 125 ASN A CA 1
ATOM 999 C C . ASN A 1 125 ? -13.040 4.940 8.967 1.00 83.38 125 ASN A C 1
ATOM 1001 O O . ASN A 1 125 ? -13.984 5.083 8.193 1.00 83.38 125 ASN A O 1
ATOM 1005 N N . GLN A 1 126 ? -11.849 5.504 8.751 1.00 79.69 126 GLN A N 1
ATOM 1006 C CA . GLN A 1 126 ? -11.537 6.317 7.588 1.00 79.69 126 GLN A CA 1
ATOM 1007 C C . GLN A 1 126 ? -10.074 6.130 7.181 1.00 79.69 126 GLN A C 1
ATOM 1009 O O . GLN A 1 126 ? -9.181 6.013 8.020 1.00 79.69 126 GLN A O 1
ATOM 1014 N N . VAL A 1 127 ? -9.825 6.141 5.875 1.00 80.50 127 VAL A N 1
ATOM 1015 C CA . VAL A 1 127 ? -8.476 6.101 5.306 1.00 80.50 127 VAL A CA 1
ATOM 1016 C C . VAL A 1 127 ? -8.213 7.434 4.613 1.00 80.50 127 VAL A C 1
ATOM 1018 O O . VAL A 1 127 ? -8.903 7.795 3.661 1.00 80.50 127 VAL A O 1
ATOM 1021 N N . GLY A 1 128 ? -7.240 8.187 5.120 1.00 77.56 128 GLY A N 1
ATOM 1022 C CA . GLY A 1 128 ? -6.749 9.421 4.521 1.00 77.56 128 GLY A CA 1
ATOM 1023 C C . GLY A 1 128 ? -5.582 9.129 3.585 1.00 77.56 128 GLY A C 1
ATOM 1024 O O . GLY A 1 128 ? -4.581 8.547 3.996 1.00 77.56 128 GLY A O 1
ATOM 1025 N N . LEU A 1 129 ? -5.690 9.550 2.328 1.00 76.75 129 LEU A N 1
ATOM 1026 C CA . LEU A 1 129 ? -4.578 9.510 1.380 1.00 76.75 129 LEU A CA 1
ATOM 1027 C C . LEU A 1 129 ? -3.770 10.801 1.496 1.00 76.75 129 LEU A C 1
ATOM 1029 O O . LEU A 1 129 ? -4.328 11.897 1.392 1.00 76.75 129 LEU A O 1
ATOM 1033 N N . SER A 1 130 ? -2.460 10.671 1.694 1.00 67.62 130 SER A N 1
ATOM 1034 C CA . SER A 1 130 ? -1.538 11.799 1.607 1.00 67.62 130 SER A CA 1
ATOM 1035 C C . SER A 1 130 ? -1.387 12.190 0.138 1.00 67.62 130 SER A C 1
ATOM 1037 O O . SER A 1 130 ? -0.540 11.665 -0.578 1.00 67.62 130 SER A O 1
ATOM 1039 N N . LEU A 1 131 ? -2.242 13.093 -0.343 1.00 55.72 131 LEU A N 1
ATOM 1040 C CA . LEU A 1 131 ? -2.049 13.716 -1.647 1.00 55.72 131 LEU A CA 1
ATOM 1041 C C . LEU A 1 131 ? -0.824 14.626 -1.552 1.00 55.72 131 LEU A C 1
ATOM 1043 O O . LEU A 1 131 ? -0.911 15.730 -1.015 1.00 55.72 131 LEU A O 1
ATOM 1047 N N . ALA A 1 132 ? 0.311 14.168 -2.079 1.00 45.34 132 ALA A N 1
ATOM 1048 C CA . ALA A 1 132 ? 1.416 15.058 -2.396 1.00 45.34 132 ALA A CA 1
ATOM 1049 C C . ALA A 1 132 ? 0.879 16.132 -3.355 1.00 45.34 132 ALA A C 1
ATOM 1051 O O . ALA A 1 132 ? 0.540 15.841 -4.506 1.00 45.34 132 ALA A O 1
ATOM 1052 N N . LEU A 1 133 ? 0.726 17.364 -2.864 1.00 35.16 133 LEU A N 1
ATOM 1053 C CA . LEU A 1 133 ? 0.430 18.499 -3.728 1.00 35.16 133 LEU A CA 1
ATOM 1054 C C . LEU A 1 133 ? 1.579 18.611 -4.743 1.00 35.16 133 LEU A C 1
ATOM 1056 O O . LEU A 1 133 ? 2.743 18.531 -4.335 1.00 35.16 133 LEU A O 1
ATOM 1060 N N . PRO A 1 134 ? 1.299 18.758 -6.050 1.00 30.91 134 PRO A N 1
ATOM 1061 C CA . PRO A 1 134 ? 2.361 19.024 -7.007 1.00 30.91 134 PRO A CA 1
ATOM 1062 C C . PRO A 1 134 ? 3.080 20.322 -6.601 1.00 30.91 134 PRO A C 1
ATOM 1064 O O . PRO A 1 134 ? 2.410 21.258 -6.153 1.00 30.91 134 PRO A O 1
ATOM 1067 N N . PRO A 1 135 ? 4.420 20.394 -6.718 1.00 34.97 135 PRO A N 1
ATOM 1068 C CA . PRO A 1 135 ? 5.135 21.637 -6.462 1.00 34.97 135 PRO A CA 1
ATOM 1069 C C . PRO A 1 135 ? 4.620 22.713 -7.428 1.00 34.97 135 PRO A C 1
ATOM 1071 O O . PRO A 1 135 ? 4.519 22.463 -8.630 1.00 34.97 135 PRO A O 1
ATOM 1074 N N . SER A 1 136 ? 4.238 23.864 -6.867 1.00 41.88 136 SER A N 1
ATOM 1075 C CA . SER A 1 136 ? 3.789 25.068 -7.580 1.00 41.88 136 SER A CA 1
ATOM 1076 C C . SER A 1 136 ? 4.898 25.700 -8.406 1.00 41.88 136 SER A C 1
ATOM 1078 O O . SER A 1 136 ? 6.015 25.789 -7.845 1.00 41.88 136 SER A O 1
#

Mean predicted aligned error: 13.84 Å

InterPro domains:
  IPR012337 Ribonuclease H-like superfamily [SSF53098] (39-127)
  IPR021983 PRP8 domain IV core [PF12134] (37-127)
  IPR027652 Pre-mRNA-processing-splicing factor 8 [PTHR11140] (37-127)
  IPR043172 Prp8 RNase domain IV, palm region [G3DSA:3.30.420.230] (34-131)

Organism: NCBI:txid72520

Radius of gyration: 19.36 Å; Cα contacts (8 Å, |Δi|>4): 148; chains: 1; bounding box: 39×64×46 Å

Nearest PDB structures (foldseek):
  7dvq-assembly1_A  TM=8.584E-01  e=1.581E-14  Homo sapiens
  5lj3-assembly1_A  TM=9.230E-01  e=4.211E-13  Saccharomyces cerevisiae
  5lj5-assembly1_A  TM=9.230E-01  e=4.211E-13  Saccharomyces cerevisiae
  7b9v-assembly1_A  TM=9.281E-01  e=4.486E-13  Saccharomyces cerevisiae
  7w5a-assembly1_A  TM=8.439E-01  e=2.309E-14  Homo sapiens

Foldseek 3Di:
DDDDDDDDDDDDDDDDDDDPPDDDPPLDDPPVCVVVLPDPFFEKEKELPFQWDWDWDQDPVRDTDTDTAKGWIWIAGSVVRDIDIDIHHSVQPPPDPPVVVVSVVVSVVVLVVVLVVDDPVNHGPYYHYRPPDPDD

Sequence (136 aa):
MTAKPPTLLAATSLPFFLPPSFPPLTFSFPPFIFHFLGSNQIIWFVDDTNVYRVTIHKTFEGNLTTKPINGAIFIFNPRSGQLFLKIIHTSVWAGQKRLSQLAKWKTAEEVAALIRSLHVTEQPNQVGLSLALPPS